Protein AF-A0A162QT53-F1 (afdb_monomer_lite)

Radius of gyration: 19.12 Å; chains: 1; bounding box: 37×15×66 Å

Structure (mmCIF, N/CA/C/O backbone):
data_AF-A0A162QT53-F1
#
_entry.id   AF-A0A162QT53-F1
#
loop_
_atom_site.group_PDB
_atom_site.id
_atom_site.type_symbol
_atom_site.label_atom_id
_atom_site.label_alt_id
_atom_site.label_comp_id
_atom_site.label_asym_id
_atom_site.label_entity_id
_atom_site.label_seq_id
_atom_site.pdbx_PDB_ins_code
_atom_site.Cartn_x
_atom_site.Cartn_y
_atom_site.Cartn_z
_atom_site.occupancy
_atom_site.B_iso_or_equiv
_atom_site.auth_seq_id
_atom_site.auth_comp_id
_atom_site.auth_asym_id
_atom_site.auth_atom_id
_atom_site.pdbx_PDB_model_num
ATOM 1 N N . MET A 1 1 ? -20.489 5.831 18.504 1.00 69.38 1 MET A N 1
ATOM 2 C CA . MET A 1 1 ? -19.292 6.423 17.851 1.00 69.38 1 MET A CA 1
ATOM 3 C C . MET A 1 1 ? -18.137 5.437 17.631 1.00 69.38 1 MET A C 1
ATOM 5 O O . MET A 1 1 ? -17.515 5.512 16.581 1.00 69.38 1 MET A O 1
ATOM 9 N N . LYS A 1 2 ? -17.838 4.506 18.554 1.00 75.44 2 LYS A N 1
ATOM 10 C CA . LYS A 1 2 ? -16.709 3.562 18.399 1.00 75.44 2 LYS A CA 1
ATOM 11 C C . LYS A 1 2 ? -16.846 2.607 17.200 1.00 75.44 2 LYS A C 1
ATOM 13 O O . LYS A 1 2 ? -15.903 2.475 16.430 1.00 75.44 2 LYS A O 1
ATOM 18 N N . GLN A 1 3 ? -18.032 2.033 16.983 1.00 82.69 3 GLN A N 1
ATOM 19 C CA . GLN A 1 3 ? -18.283 1.154 15.830 1.00 82.69 3 GLN A CA 1
ATOM 20 C C . GLN A 1 3 ? -18.112 1.869 14.481 1.00 82.69 3 GLN A C 1
ATOM 22 O O . GLN A 1 3 ? -17.523 1.307 13.567 1.00 82.69 3 GLN A O 1
ATOM 27 N N . LEU A 1 4 ? -18.531 3.137 14.384 1.00 88.69 4 LEU A N 1
ATOM 28 C CA . 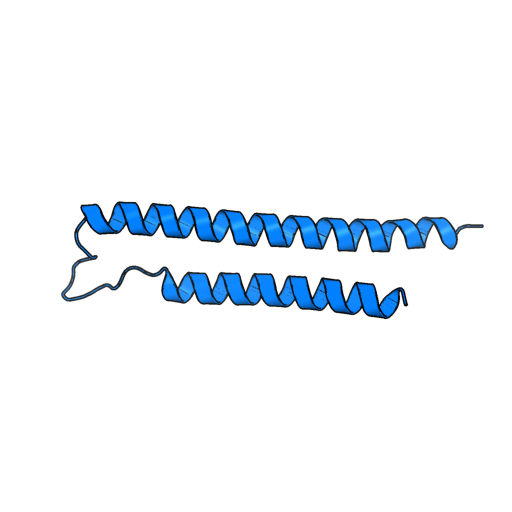LEU A 1 4 ? -18.330 3.953 13.182 1.00 88.69 4 LEU A CA 1
ATOM 29 C C . LEU A 1 4 ? -16.837 4.173 12.882 1.00 88.69 4 LEU A C 1
ATOM 31 O O . LEU A 1 4 ? -16.425 4.095 11.731 1.00 88.69 4 LEU A O 1
ATOM 35 N N . ARG A 1 5 ? -16.012 4.397 13.917 1.00 86.12 5 ARG A N 1
ATOM 36 C CA . ARG A 1 5 ? -14.552 4.529 13.766 1.00 86.12 5 ARG A CA 1
ATOM 37 C C . ARG A 1 5 ? -13.902 3.225 13.304 1.00 86.12 5 ARG A C 1
ATOM 39 O O . ARG A 1 5 ? -13.059 3.264 12.418 1.00 86.12 5 ARG A O 1
ATOM 46 N N . MET A 1 6 ? -14.317 2.087 13.863 1.00 86.00 6 MET A N 1
ATOM 47 C CA . MET A 1 6 ? -13.820 0.774 13.435 1.00 86.00 6 MET A CA 1
ATOM 48 C C . MET A 1 6 ? -14.197 0.479 11.982 1.00 86.00 6 MET A C 1
ATOM 50 O O . MET A 1 6 ? -13.333 0.092 11.205 1.00 86.00 6 MET A O 1
ATOM 54 N N . ALA A 1 7 ? -15.446 0.751 11.591 1.00 88.00 7 ALA A N 1
ATOM 55 C CA . ALA A 1 7 ? -15.887 0.606 10.206 1.00 88.00 7 ALA A CA 1
ATOM 56 C C . ALA A 1 7 ? -15.080 1.500 9.248 1.00 88.00 7 ALA A C 1
ATOM 58 O O . ALA A 1 7 ? -14.655 1.037 8.191 1.00 88.00 7 ALA A O 1
ATOM 59 N N . ALA A 1 8 ? -14.805 2.751 9.635 1.00 89.31 8 ALA A N 1
ATOM 60 C CA . ALA A 1 8 ? -13.982 3.664 8.844 1.00 89.31 8 ALA A CA 1
ATOM 61 C C . ALA A 1 8 ? -12.529 3.176 8.698 1.00 89.31 8 ALA A C 1
ATOM 63 O O . ALA A 1 8 ? -11.984 3.216 7.597 1.00 89.31 8 ALA A O 1
ATOM 64 N N . LEU A 1 9 ? -11.913 2.669 9.773 1.00 89.62 9 LEU A N 1
ATOM 65 C CA . LEU A 1 9 ? -10.558 2.105 9.733 1.00 89.62 9 LEU A CA 1
ATOM 66 C C . LEU A 1 9 ? -10.487 0.848 8.857 1.00 89.62 9 LEU A C 1
ATOM 68 O O . LEU A 1 9 ? -9.573 0.716 8.047 1.00 89.62 9 LEU A O 1
ATOM 72 N N . SER A 1 10 ? -11.468 -0.050 8.967 1.00 88.44 10 SER A N 1
ATOM 73 C CA . SER A 1 10 ? -11.555 -1.238 8.113 1.00 88.44 10 SER A CA 1
ATOM 74 C C . SER A 1 10 ? -11.758 -0.872 6.640 1.00 88.44 10 SER A C 1
ATOM 76 O O . SER A 1 10 ? -11.108 -1.454 5.774 1.00 88.44 10 SER A O 1
ATOM 78 N N . ALA A 1 11 ? -12.599 0.123 6.342 1.00 91.19 11 ALA A N 1
ATOM 79 C CA . ALA A 1 11 ? -12.780 0.621 4.980 1.00 91.19 11 ALA A CA 1
ATOM 80 C C . ALA A 1 11 ? -11.489 1.247 4.422 1.00 91.19 11 ALA A C 1
ATOM 82 O O . ALA A 1 11 ? -11.115 0.963 3.286 1.00 91.19 11 ALA A O 1
ATOM 83 N N . ALA A 1 12 ? -10.770 2.035 5.229 1.00 89.50 12 ALA A N 1
ATOM 84 C CA . ALA A 1 12 ? -9.481 2.611 4.847 1.00 89.50 12 ALA A CA 1
ATOM 85 C C . ALA A 1 12 ? -8.426 1.528 4.564 1.00 89.50 12 ALA A C 1
ATOM 87 O O . ALA A 1 12 ? -7.696 1.619 3.579 1.00 89.50 12 ALA A O 1
ATOM 88 N N . PHE A 1 13 ? -8.382 0.470 5.378 1.00 89.50 13 PHE A N 1
ATOM 89 C CA . PHE A 1 13 ? -7.494 -0.671 5.159 1.00 89.50 13 PHE A CA 1
ATOM 90 C C . PHE A 1 13 ? -7.792 -1.386 3.832 1.00 89.50 13 PHE A C 1
ATOM 92 O O . PHE A 1 13 ? -6.883 -1.624 3.036 1.00 89.50 13 PHE A O 1
ATOM 99 N N . MET A 1 14 ? -9.070 -1.657 3.545 1.00 90.06 14 MET A N 1
ATOM 100 C CA . MET A 1 14 ? -9.487 -2.263 2.273 1.00 90.06 14 MET A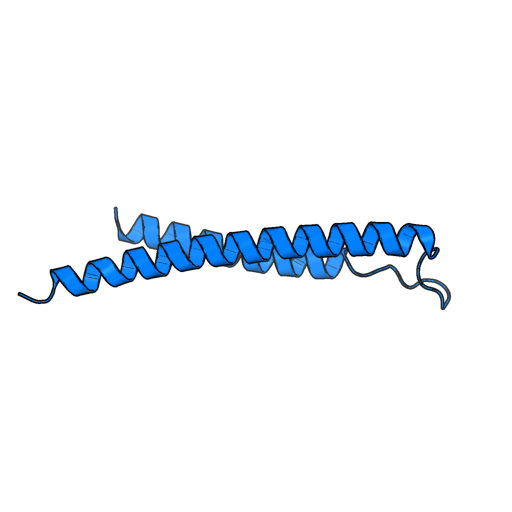 CA 1
ATOM 101 C C . MET A 1 14 ? -9.157 -1.366 1.073 1.00 90.06 14 MET A C 1
ATOM 103 O O . MET A 1 14 ? -8.688 -1.861 0.047 1.00 90.06 14 MET A O 1
ATOM 107 N N . ALA A 1 15 ? -9.340 -0.049 1.204 1.00 88.94 15 ALA A N 1
ATOM 108 C CA . ALA A 1 15 ? -8.988 0.910 0.160 1.00 88.94 15 ALA A CA 1
ATOM 109 C C . ALA A 1 15 ? -7.476 0.939 -0.120 1.00 88.94 15 ALA A C 1
ATOM 111 O O . ALA A 1 15 ? -7.074 1.017 -1.281 1.00 88.94 15 ALA A O 1
ATOM 112 N N . LEU A 1 16 ? -6.633 0.826 0.913 1.00 89.44 16 LEU A N 1
ATOM 113 C CA . LEU A 1 16 ? -5.177 0.745 0.762 1.00 89.44 16 LEU A CA 1
ATOM 114 C C . LEU A 1 16 ? -4.746 -0.534 0.037 1.00 89.44 16 LEU A C 1
ATOM 116 O O . LEU A 1 16 ? -3.937 -0.458 -0.886 1.00 89.44 16 LEU A O 1
ATOM 120 N N . ILE A 1 17 ? -5.322 -1.688 0.392 1.00 87.12 17 ILE A N 1
ATOM 121 C CA . ILE A 1 17 ? -5.053 -2.957 -0.305 1.00 87.12 17 ILE A CA 1
ATOM 122 C C . ILE A 1 17 ? -5.458 -2.856 -1.777 1.00 87.12 17 ILE A C 1
ATOM 124 O O . ILE A 1 17 ? -4.674 -3.204 -2.661 1.00 87.12 17 ILE A O 1
ATOM 128 N N . PHE A 1 18 ? -6.661 -2.346 -2.055 1.00 88.94 18 PHE A N 1
ATOM 129 C CA . PHE A 1 18 ? -7.146 -2.188 -3.424 1.00 88.94 18 PHE A CA 1
ATOM 130 C C . PHE A 1 18 ? -6.266 -1.228 -4.235 1.00 88.94 18 PHE A C 1
ATOM 132 O O . PHE A 1 18 ? -5.921 -1.517 -5.381 1.00 88.94 18 PHE A O 1
ATOM 139 N N . SER A 1 19 ? -5.845 -0.120 -3.623 1.00 85.81 19 SER A N 1
ATOM 140 C CA . SER A 1 19 ? -4.925 0.839 -4.238 1.00 85.81 19 SER A CA 1
ATOM 141 C C . SER A 1 19 ? -3.571 0.197 -4.543 1.00 85.81 19 SER A C 1
ATOM 143 O O . SER A 1 19 ? -3.042 0.403 -5.629 1.00 85.81 19 SER A O 1
ATOM 145 N N . GLY A 1 20 ? -3.043 -0.637 -3.640 1.00 83.44 20 GLY A N 1
ATOM 146 C CA . GLY A 1 20 ? -1.820 -1.410 -3.869 1.00 83.44 20 GLY A CA 1
ATOM 147 C C . GLY A 1 20 ? -1.939 -2.375 -5.046 1.00 83.44 20 GLY A C 1
ATOM 148 O O . GLY A 1 20 ? -1.059 -2.411 -5.901 1.00 83.44 20 GLY A O 1
ATOM 149 N N . ALA A 1 21 ? -3.055 -3.100 -5.148 1.00 83.06 21 ALA A N 1
ATOM 150 C CA . ALA A 1 21 ? -3.311 -4.009 -6.265 1.00 83.06 21 ALA A CA 1
ATOM 151 C C . ALA A 1 21 ? -3.427 -3.272 -7.615 1.00 83.06 21 ALA A C 1
ATOM 153 O O . ALA A 1 21 ? -2.896 -3.736 -8.624 1.00 83.06 21 ALA A O 1
ATOM 154 N N . GLN A 1 22 ? -4.080 -2.105 -7.639 1.00 83.00 22 GLN A N 1
ATOM 155 C CA . GLN A 1 22 ? -4.159 -1.247 -8.830 1.00 83.00 22 GLN A CA 1
ATOM 15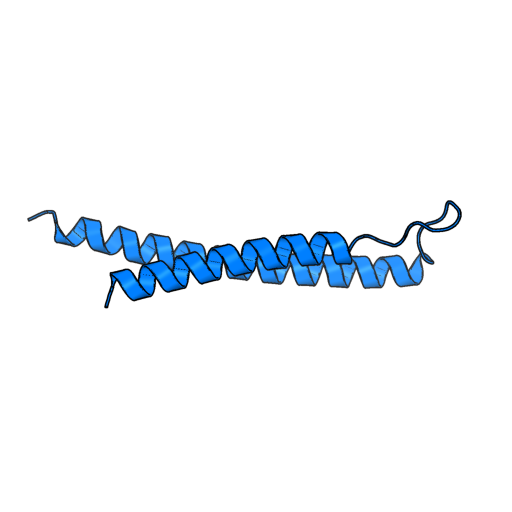6 C C . GLN A 1 22 ? -2.800 -0.651 -9.203 1.00 83.00 22 GLN A C 1
ATOM 158 O O . GLN A 1 22 ? -2.463 -0.555 -10.382 1.00 83.00 22 GLN A O 1
ATOM 163 N N . LEU A 1 23 ? -1.998 -0.268 -8.210 1.00 80.56 23 LEU A N 1
ATOM 164 C CA . LEU A 1 23 ? -0.633 0.178 -8.450 1.00 80.56 23 LEU A CA 1
ATOM 165 C C . LEU A 1 23 ? 0.187 -0.963 -9.075 1.00 80.56 23 LEU A C 1
ATOM 167 O O . LEU A 1 23 ? 0.949 -0.706 -9.995 1.00 80.56 23 LEU A O 1
ATOM 171 N N . PHE A 1 24 ? -0.023 -2.221 -8.666 1.00 75.56 24 PHE A N 1
ATOM 172 C CA . PHE A 1 24 ? 0.667 -3.395 -9.231 1.00 75.56 24 PHE A CA 1
ATOM 173 C C . PHE A 1 24 ? 0.378 -3.613 -10.693 1.00 75.56 24 PHE A C 1
ATOM 175 O O . PHE A 1 24 ? 1.308 -3.814 -11.463 1.00 75.56 24 PHE A O 1
ATOM 182 N N . SER A 1 25 ? -0.886 -3.527 -11.093 1.00 72.94 25 SER A N 1
ATOM 183 C CA . SER A 1 25 ? -1.241 -3.687 -12.501 1.00 72.94 25 SER A CA 1
ATOM 184 C C . SER A 1 25 ? -0.693 -2.553 -13.374 1.00 72.94 25 SER A C 1
ATOM 186 O O . SER A 1 25 ? -0.370 -2.778 -14.535 1.00 72.94 25 SER A O 1
ATOM 188 N N . ARG A 1 26 ? -0.550 -1.342 -12.820 1.00 72.75 26 ARG A N 1
ATOM 189 C CA . ARG A 1 26 ? -0.029 -0.152 -13.521 1.00 72.75 26 ARG A CA 1
ATOM 190 C C . ARG A 1 26 ? 1.499 -0.066 -13.523 1.00 72.75 26 ARG A C 1
ATOM 192 O O . ARG A 1 26 ? 2.066 0.551 -14.422 1.00 72.75 26 ARG A O 1
ATOM 199 N N . LEU A 1 27 ? 2.137 -0.656 -12.513 1.00 69.38 27 LEU A N 1
ATOM 200 C CA . LEU A 1 27 ? 3.586 -0.746 -12.334 1.00 69.38 27 LEU A CA 1
ATOM 201 C C . LEU A 1 27 ? 4.185 -2.011 -12.981 1.00 69.38 27 LEU A C 1
ATOM 203 O O . LEU A 1 27 ? 5.305 -2.401 -12.661 1.00 69.38 27 LEU A O 1
ATOM 207 N N . GLN A 1 28 ? 3.461 -2.660 -13.896 1.00 69.25 28 GLN A N 1
ATOM 208 C CA . GLN A 1 28 ? 4.043 -3.660 -14.787 1.00 69.25 28 GLN A CA 1
ATOM 209 C C . GLN A 1 28 ? 4.678 -2.975 -15.994 1.00 69.25 28 GLN A C 1
ATOM 211 O O . GLN A 1 28 ? 4.003 -2.278 -16.754 1.00 69.25 28 GLN A O 1
ATOM 216 N N . LEU A 1 29 ? 5.983 -3.199 -16.173 1.00 66.75 29 LEU A N 1
ATOM 217 C CA . LEU A 1 29 ? 6.711 -2.718 -17.342 1.00 66.75 29 LEU A CA 1
ATOM 218 C C . LEU A 1 29 ? 5.999 -3.194 -18.615 1.00 66.75 29 LEU A C 1
ATOM 220 O O . LEU A 1 29 ? 5.796 -4.402 -18.766 1.00 66.75 29 LEU A O 1
ATOM 224 N N . PRO A 1 30 ? 5.638 -2.284 -19.538 1.00 65.56 30 PRO A N 1
ATOM 225 C CA . PRO A 1 30 ? 5.065 -2.689 -20.809 1.00 65.56 30 PRO A CA 1
ATOM 226 C C . PRO A 1 30 ? 6.096 -3.537 -21.559 1.00 65.56 30 PRO A C 1
ATOM 228 O O . PRO A 1 30 ? 7.216 -3.093 -21.830 1.00 65.56 30 PRO A O 1
ATOM 231 N N . TYR A 1 31 ? 5.721 -4.782 -21.840 1.00 62.09 31 TYR A N 1
ATOM 232 C CA . TYR A 1 31 ? 6.497 -5.699 -22.662 1.00 62.09 31 TYR A CA 1
ATOM 233 C C . TYR A 1 31 ? 5.999 -5.580 -24.102 1.00 62.09 31 TYR A C 1
ATOM 235 O O . TYR A 1 31 ? 4.934 -6.093 -24.442 1.00 62.09 31 TYR A O 1
ATOM 243 N N . GLU A 1 32 ? 6.755 -4.877 -24.944 1.00 63.47 32 GLU A N 1
ATOM 244 C CA . GLU A 1 32 ? 6.422 -4.669 -26.355 1.00 63.47 32 GLU A CA 1
ATOM 245 C C . GLU A 1 32 ? 7.541 -5.207 -27.250 1.00 63.47 32 GLU A C 1
ATOM 247 O O . GLU A 1 32 ? 8.728 -5.029 -26.981 1.00 63.47 32 GLU A O 1
ATOM 252 N N . ASN A 1 33 ? 7.169 -5.869 -28.350 1.00 64.94 33 ASN A N 1
ATOM 253 C CA . ASN A 1 33 ? 8.108 -6.331 -29.382 1.00 64.94 33 ASN A CA 1
ATOM 254 C C . ASN A 1 33 ? 9.270 -7.203 -28.855 1.00 64.94 33 ASN A C 1
ATOM 256 O O . ASN A 1 33 ? 10.396 -7.129 -29.346 1.00 64.94 33 ASN A O 1
ATOM 260 N N . GLY A 1 34 ? 9.008 -8.036 -27.843 1.00 69.69 34 GLY A N 1
ATOM 261 C CA . GLY A 1 34 ? 9.992 -8.976 -27.300 1.00 69.69 34 GLY A CA 1
ATOM 262 C C . GLY A 1 34 ? 11.039 -8.351 -26.368 1.00 69.69 34 GLY A C 1
ATOM 263 O O . GLY A 1 34 ? 11.977 -9.040 -25.961 1.00 69.69 34 GLY A O 1
ATOM 264 N N . ARG A 1 35 ? 10.911 -7.062 -26.027 1.00 64.12 35 ARG A N 1
ATOM 265 C CA . ARG A 1 35 ? 11.841 -6.333 -25.156 1.00 64.12 35 ARG A CA 1
ATOM 266 C C . ARG A 1 35 ? 11.072 -5.573 -24.074 1.00 64.12 35 ARG A C 1
ATOM 268 O O . ARG A 1 35 ? 9.988 -5.050 -24.312 1.00 64.12 35 ARG A O 1
ATOM 275 N N . TYR A 1 36 ? 11.649 -5.503 -22.878 1.00 66.81 36 TYR A N 1
ATOM 276 C CA . TYR A 1 36 ? 11.216 -4.528 -21.879 1.00 66.81 36 TYR A CA 1
ATOM 277 C C . TYR A 1 36 ? 11.695 -3.131 -22.305 1.00 66.81 36 TYR A C 1
ATOM 279 O O . TYR A 1 36 ? 12.675 -3.010 -23.044 1.00 66.81 36 TYR A O 1
ATOM 287 N N . PHE A 1 37 ? 10.980 -2.092 -21.868 1.00 64.75 37 PHE A N 1
ATOM 288 C CA . PHE A 1 37 ? 11.331 -0.678 -22.063 1.00 64.75 37 PHE A CA 1
ATOM 289 C C . PHE A 1 37 ? 12.833 -0.413 -21.808 1.00 64.75 37 PHE A C 1
ATOM 291 O O . PHE A 1 37 ? 13.426 -1.070 -20.957 1.00 64.75 37 PHE A O 1
ATOM 298 N N . ASP A 1 38 ? 13.437 0.557 -22.513 1.00 68.44 38 ASP A N 1
ATOM 299 C CA . ASP A 1 38 ? 14.864 0.927 -22.399 1.00 68.44 38 ASP A CA 1
ATOM 300 C C . ASP A 1 38 ? 15.400 0.854 -20.955 1.00 68.44 38 ASP A C 1
ATOM 302 O O . ASP A 1 38 ? 14.821 1.453 -20.044 1.00 68.44 38 ASP A O 1
ATOM 306 N N . ALA A 1 39 ? 16.544 0.189 -20.751 1.00 65.81 39 ALA A N 1
ATOM 307 C CA . ALA A 1 39 ? 17.088 -0.143 -19.425 1.00 65.81 39 ALA A CA 1
ATOM 308 C C . ALA A 1 39 ? 17.221 1.064 -18.471 1.00 65.81 39 ALA A C 1
ATOM 310 O O . ALA A 1 39 ? 17.028 0.941 -17.265 1.00 65.81 39 ALA A O 1
ATOM 311 N N . CYS A 1 40 ? 17.497 2.260 -18.999 1.00 64.25 40 CYS A N 1
ATOM 312 C CA . CYS A 1 40 ? 17.582 3.485 -18.199 1.00 64.25 40 CYS A CA 1
ATOM 313 C C . CYS A 1 40 ? 16.215 3.903 -17.616 1.00 64.25 40 CYS A C 1
ATOM 315 O O . CYS A 1 40 ? 16.116 4.342 -16.472 1.00 64.25 40 CYS A O 1
ATOM 317 N N . ARG A 1 41 ? 15.134 3.717 -18.382 1.00 65.56 41 ARG A N 1
ATOM 318 C CA . ARG A 1 41 ? 13.762 4.001 -17.937 1.00 65.56 41 ARG A CA 1
ATOM 319 C C . ARG A 1 41 ? 13.217 2.892 -17.040 1.00 65.56 41 ARG A C 1
ATOM 321 O O . ARG A 1 41 ? 12.424 3.187 -16.150 1.00 65.56 41 ARG A O 1
ATOM 328 N N . GLN A 1 42 ? 13.689 1.657 -17.225 1.00 70.12 42 GLN A N 1
ATOM 329 C CA . GLN A 1 42 ? 13.375 0.530 -16.350 1.00 70.12 42 GLN A CA 1
ATOM 330 C C . GLN A 1 42 ? 13.797 0.797 -14.898 1.00 70.12 42 GLN A C 1
ATOM 332 O O . GLN A 1 42 ? 12.991 0.611 -13.994 1.00 70.12 42 GLN A O 1
ATOM 337 N N . VAL A 1 43 ? 15.011 1.311 -14.669 1.00 72.38 43 VAL A N 1
ATOM 338 C CA . VAL A 1 43 ? 15.510 1.592 -13.309 1.00 72.38 43 VAL A CA 1
ATOM 339 C C . VAL A 1 43 ? 14.669 2.654 -12.596 1.00 72.38 43 VAL A C 1
ATOM 341 O O . VAL A 1 43 ? 14.305 2.482 -11.435 1.00 72.38 43 VAL A O 1
ATOM 344 N N . VAL A 1 44 ? 14.323 3.748 -13.283 1.00 72.38 44 VAL A N 1
ATOM 345 C CA . VAL A 1 44 ? 13.480 4.810 -12.700 1.00 72.38 44 VAL A CA 1
ATOM 346 C C . VAL A 1 44 ? 12.096 4.267 -12.351 1.00 72.38 44 VAL A C 1
ATOM 348 O O . 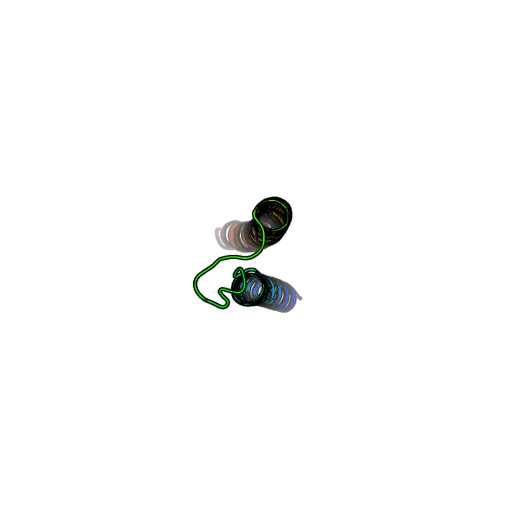VAL A 1 44 ? 11.549 4.577 -11.293 1.00 72.38 44 VAL A O 1
ATOM 351 N N . TYR A 1 45 ? 11.547 3.426 -13.223 1.00 74.75 45 TYR A N 1
ATOM 352 C CA . TYR A 1 45 ? 10.257 2.792 -13.014 1.00 74.75 45 TYR A CA 1
ATOM 353 C C . TYR A 1 45 ? 10.269 1.810 -11.837 1.00 74.75 45 TYR A C 1
ATOM 355 O O . TYR A 1 45 ? 9.380 1.866 -10.992 1.00 74.75 45 TYR A O 1
ATOM 363 N N . GLU A 1 46 ? 11.300 0.971 -11.719 1.00 76.62 46 GLU A N 1
ATOM 364 C CA . GLU A 1 46 ? 11.488 0.075 -10.573 1.00 76.62 46 GLU A CA 1
ATOM 365 C C . GLU A 1 46 ? 11.606 0.856 -9.260 1.00 76.62 46 GLU A C 1
ATOM 367 O O . GLU A 1 46 ? 10.958 0.509 -8.275 1.00 76.62 46 GLU A O 1
ATOM 372 N N . GLN A 1 47 ? 12.363 1.956 -9.239 1.00 80.00 47 GLN A N 1
ATOM 373 C CA . GLN A 1 47 ? 12.491 2.790 -8.041 1.00 80.00 47 GLN A CA 1
ATOM 374 C C . GLN A 1 47 ? 11.164 3.441 -7.635 1.00 80.00 47 GLN A C 1
ATOM 376 O O . GLN A 1 47 ? 10.809 3.430 -6.455 1.00 80.00 47 GLN A O 1
ATOM 381 N N . GLN A 1 48 ? 10.404 3.973 -8.596 1.00 81.25 48 GLN A N 1
ATOM 382 C CA . GLN A 1 48 ? 9.074 4.531 -8.332 1.00 81.25 48 GLN A CA 1
ATOM 383 C C . GLN A 1 48 ? 8.091 3.454 -7.873 1.00 81.25 48 GLN A C 1
ATOM 385 O O . GLN A 1 48 ? 7.294 3.698 -6.965 1.00 81.25 48 GLN A O 1
ATOM 390 N N . ALA A 1 49 ? 8.181 2.255 -8.451 1.00 80.62 49 ALA A N 1
ATOM 391 C CA . ALA A 1 49 ? 7.370 1.122 -8.050 1.00 80.62 49 ALA A CA 1
ATOM 392 C C . ALA A 1 49 ? 7.651 0.729 -6.598 1.00 80.62 49 ALA A C 1
ATOM 394 O O . ALA A 1 49 ? 6.729 0.672 -5.786 1.00 80.62 49 ALA A O 1
ATOM 395 N N . ILE A 1 50 ? 8.925 0.530 -6.252 1.00 83.81 50 ILE A N 1
ATOM 396 C CA . ILE A 1 50 ? 9.366 0.184 -4.896 1.00 83.81 50 ILE A CA 1
ATOM 397 C C . ILE A 1 50 ? 8.921 1.254 -3.894 1.00 83.81 50 ILE A C 1
ATOM 399 O O . ILE A 1 50 ? 8.361 0.914 -2.852 1.00 83.81 50 ILE A O 1
ATOM 403 N N . ALA A 1 51 ? 9.113 2.538 -4.211 1.00 83.88 51 ALA A N 1
ATOM 404 C CA . ALA A 1 51 ? 8.694 3.638 -3.344 1.00 83.88 51 ALA A CA 1
ATOM 405 C C . ALA A 1 51 ? 7.169 3.660 -3.132 1.00 83.88 51 ALA A C 1
ATOM 407 O O . ALA A 1 51 ? 6.702 3.798 -1.998 1.00 83.88 51 ALA A O 1
ATOM 408 N N . GLY A 1 52 ? 6.391 3.462 -4.201 1.00 84.31 52 GLY A N 1
ATOM 409 C CA . GLY A 1 52 ? 4.933 3.368 -4.136 1.00 84.31 52 GLY A CA 1
ATOM 410 C C . GLY A 1 52 ? 4.453 2.186 -3.289 1.00 84.31 52 GLY A C 1
ATOM 411 O O . GLY A 1 52 ? 3.575 2.353 -2.440 1.00 84.31 52 GLY A O 1
ATOM 412 N N . TYR A 1 53 ? 5.077 1.013 -3.441 1.00 83.00 53 TYR A N 1
ATOM 413 C CA . TYR A 1 53 ? 4.795 -0.157 -2.602 1.00 83.00 53 TYR A CA 1
ATOM 414 C C . TYR A 1 53 ? 5.102 0.081 -1.140 1.00 83.00 53 TYR A C 1
ATOM 416 O O . TYR A 1 53 ? 4.259 -0.191 -0.286 1.00 83.00 53 TYR A O 1
ATOM 424 N N . ALA A 1 54 ? 6.300 0.587 -0.854 1.00 86.12 54 ALA A N 1
ATOM 425 C CA . ALA A 1 54 ? 6.738 0.845 0.506 1.00 86.12 54 ALA A CA 1
ATOM 426 C C . ALA A 1 54 ? 5.761 1.788 1.220 1.00 86.12 54 ALA A C 1
ATOM 428 O O . ALA A 1 54 ? 5.370 1.524 2.356 1.00 86.12 54 ALA A O 1
ATOM 429 N N . PHE A 1 55 ? 5.292 2.832 0.530 1.00 87.81 55 PHE A N 1
ATOM 430 C CA . PHE A 1 55 ? 4.317 3.772 1.074 1.00 87.81 55 PHE A CA 1
ATOM 431 C C . PHE A 1 55 ? 2.961 3.120 1.386 1.00 87.81 55 PHE A C 1
ATOM 433 O O . PHE A 1 55 ? 2.403 3.341 2.466 1.00 87.81 55 PHE A O 1
ATOM 440 N N . ILE A 1 56 ? 2.429 2.296 0.477 1.00 88.00 56 ILE A N 1
ATOM 441 C CA . ILE A 1 56 ? 1.135 1.623 0.674 1.00 88.00 56 ILE A CA 1
ATOM 442 C C . ILE A 1 56 ? 1.220 0.586 1.796 1.00 88.00 56 ILE A C 1
ATOM 444 O O . ILE A 1 56 ? 0.349 0.558 2.664 1.00 88.00 56 ILE A O 1
ATOM 448 N N . VAL A 1 57 ? 2.275 -0.233 1.815 1.00 87.94 57 VAL A N 1
ATOM 449 C CA . VAL A 1 57 ? 2.492 -1.245 2.859 1.00 87.94 57 VAL A CA 1
ATOM 450 C C . VAL A 1 57 ? 2.640 -0.581 4.222 1.00 87.94 57 VAL A C 1
ATOM 452 O O . VAL A 1 57 ? 1.969 -0.986 5.169 1.00 87.94 57 VAL A O 1
ATOM 455 N N . LEU A 1 58 ? 3.452 0.475 4.323 1.00 92.38 58 LEU A N 1
ATOM 456 C CA . LEU A 1 58 ? 3.619 1.219 5.570 1.00 92.38 58 LEU A CA 1
ATOM 457 C C . LEU A 1 58 ? 2.284 1.801 6.050 1.00 92.38 58 LEU A C 1
ATOM 459 O O . LEU A 1 58 ? 1.925 1.648 7.217 1.00 92.38 58 LEU A O 1
ATOM 463 N N . SER A 1 59 ? 1.515 2.405 5.142 1.00 89.44 59 SER A N 1
ATOM 464 C CA . SER A 1 59 ? 0.190 2.950 5.452 1.00 89.44 59 SER A CA 1
ATOM 465 C C . SER A 1 59 ? -0.775 1.862 5.937 1.00 89.44 59 SER A C 1
ATOM 467 O O . SER A 1 59 ? -1.492 2.062 6.918 1.00 89.44 59 SER A O 1
ATOM 469 N N . ALA A 1 60 ? -0.764 0.684 5.306 1.00 89.62 60 ALA A N 1
ATOM 470 C CA . ALA A 1 60 ? -1.594 -0.450 5.704 1.00 89.62 60 ALA A CA 1
ATOM 471 C C . ALA A 1 60 ? -1.211 -0.984 7.094 1.00 89.62 60 ALA A C 1
ATOM 473 O O . ALA A 1 60 ? -2.096 -1.258 7.906 1.00 89.62 60 ALA A O 1
ATOM 474 N N . VAL A 1 61 ? 0.089 -1.074 7.396 1.00 91.44 61 VAL A N 1
ATOM 475 C CA . VAL A 1 61 ? 0.597 -1.473 8.719 1.00 91.44 61 VAL A CA 1
ATOM 476 C C . VAL A 1 61 ? 0.160 -0.479 9.794 1.00 91.44 61 VAL A C 1
ATOM 478 O O . VAL A 1 61 ? -0.328 -0.900 10.840 1.00 91.44 61 VAL A O 1
ATOM 481 N N . VAL A 1 62 ? 0.263 0.829 9.540 1.00 92.56 62 VAL A N 1
ATOM 482 C CA . VAL A 1 62 ? -0.183 1.863 10.490 1.00 92.56 62 VAL A CA 1
ATOM 483 C C . VAL A 1 62 ? -1.672 1.706 10.802 1.00 92.56 62 VAL A C 1
ATOM 485 O O . VAL A 1 62 ? -2.053 1.649 11.972 1.00 92.56 62 VAL A O 1
ATOM 488 N N . VAL A 1 63 ? -2.519 1.572 9.777 1.00 92.12 63 VAL A N 1
ATOM 489 C CA . VAL A 1 63 ? -3.965 1.373 9.968 1.00 92.12 63 VAL A CA 1
ATOM 490 C C . VAL A 1 63 ? -4.252 0.075 10.731 1.00 92.12 63 VAL A C 1
ATOM 492 O O . VAL A 1 63 ? -5.087 0.074 11.636 1.00 92.12 63 VAL A O 1
ATOM 495 N N . LEU A 1 64 ? -3.531 -1.009 10.434 1.00 89.44 64 LEU A N 1
ATOM 496 C CA . LEU A 1 64 ? -3.665 -2.280 11.146 1.00 89.44 64 LEU A CA 1
ATOM 497 C C . LEU A 1 64 ? -3.313 -2.146 12.634 1.00 89.44 64 LEU A C 1
ATOM 499 O O . LEU A 1 64 ? -4.059 -2.634 13.481 1.00 89.44 64 LEU A O 1
ATOM 503 N N . VAL A 1 65 ? -2.223 -1.450 12.970 1.00 92.31 65 VAL A N 1
ATOM 504 C CA . VAL A 1 65 ? -1.843 -1.179 14.366 1.00 92.31 65 VAL A CA 1
ATOM 505 C C . VAL A 1 65 ? -2.948 -0.403 15.080 1.00 92.31 65 VAL A C 1
ATOM 507 O O . VAL A 1 65 ? -3.340 -0.783 16.183 1.00 92.31 65 VAL A O 1
ATOM 510 N N . PHE A 1 66 ? -3.521 0.625 14.447 1.00 89.25 66 PHE A N 1
ATOM 511 C CA . PHE A 1 66 ? -4.645 1.366 15.027 1.00 89.25 66 PHE A CA 1
ATOM 512 C C . PHE A 1 66 ? -5.874 0.485 15.274 1.00 89.25 66 PHE A C 1
ATOM 514 O O . PHE A 1 66 ? -6.523 0.626 16.315 1.00 89.25 66 PHE A O 1
ATOM 521 N N . ILE A 1 67 ? -6.185 -0.436 14.358 1.00 89.00 67 ILE A N 1
ATOM 522 C CA . ILE A 1 67 ? -7.267 -1.417 14.529 1.00 89.00 67 ILE A CA 1
ATOM 523 C C . ILE A 1 67 ? -6.973 -2.321 15.734 1.00 89.00 67 ILE A C 1
ATOM 525 O O . ILE A 1 67 ? -7.824 -2.456 16.613 1.00 89.00 67 ILE A O 1
ATOM 529 N N . LEU A 1 68 ? -5.771 -2.897 15.816 1.00 88.44 68 LEU A N 1
ATOM 530 C CA . LEU A 1 68 ? -5.378 -3.809 16.895 1.00 88.44 68 LEU A CA 1
ATOM 531 C C . LEU A 1 68 ? -5.374 -3.128 18.267 1.00 88.44 68 LEU A C 1
ATOM 533 O O . LEU A 1 68 ? -5.923 -3.681 19.217 1.00 88.44 68 LEU A O 1
ATOM 537 N N . VAL A 1 69 ? -4.828 -1.914 18.370 1.00 88.38 69 VAL A N 1
ATOM 538 C CA . VAL A 1 69 ? -4.849 -1.119 19.611 1.00 88.38 69 VAL A CA 1
ATOM 539 C C . VAL A 1 69 ? -6.289 -0.798 20.022 1.00 88.38 69 VAL A C 1
ATOM 541 O O . VAL A 1 69 ? -6.649 -0.929 21.192 1.00 88.38 69 VAL A O 1
ATOM 544 N N . SER A 1 70 ? -7.143 -0.438 19.060 1.00 83.38 70 SER A N 1
ATOM 545 C CA . SER A 1 70 ? -8.554 -0.125 19.326 1.00 83.38 70 SER A CA 1
ATOM 546 C C . SER A 1 70 ? -9.356 -1.334 19.822 1.00 83.38 70 SER A C 1
ATOM 548 O O . SER A 1 70 ? -10.269 -1.153 20.634 1.00 83.38 70 SER A O 1
ATOM 550 N N . LEU A 1 71 ? -9.007 -2.540 19.355 1.00 81.94 71 LEU A N 1
ATOM 551 C CA . LEU A 1 71 ? -9.584 -3.819 19.784 1.00 81.94 71 LEU A CA 1
ATOM 552 C C . LEU A 1 71 ? -9.015 -4.301 21.128 1.00 81.94 71 LEU A C 1
ATOM 554 O O . LEU A 1 71 ? -9.756 -4.826 21.956 1.00 81.94 71 LEU A O 1
ATOM 558 N N . GLY A 1 72 ? -7.713 -4.120 21.366 1.00 75.50 72 GLY A N 1
ATOM 559 C CA . GLY A 1 72 ? -7.045 -4.514 22.609 1.00 75.50 72 GLY A CA 1
ATOM 560 C C . GLY A 1 72 ? -7.590 -3.769 23.828 1.00 75.50 72 GLY A C 1
ATOM 561 O O . GLY A 1 72 ? -7.890 -4.394 24.842 1.00 75.50 72 GLY A O 1
ATOM 562 N N . GLY A 1 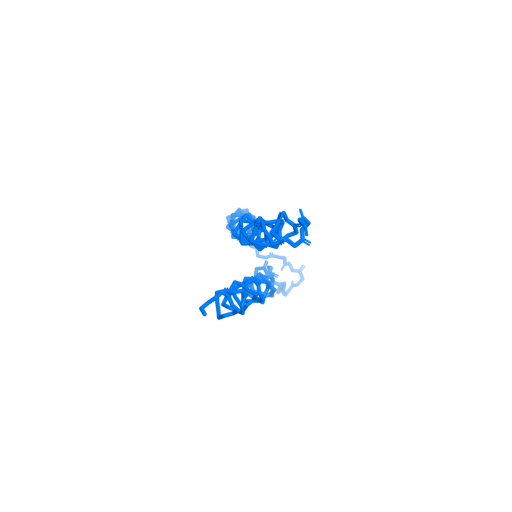73 ? -7.838 -2.462 23.692 1.00 62.28 73 GLY A N 1
ATOM 563 C CA . GLY A 1 73 ? -8.431 -1.648 24.758 1.00 62.28 73 GLY A CA 1
ATOM 564 C C . GLY A 1 73 ? -9.894 -1.977 25.098 1.00 62.28 73 GLY A C 1
ATOM 565 O O . GLY A 1 73 ? -10.406 -1.468 26.092 1.00 62.28 73 GLY A O 1
ATOM 566 N N . ASP A 1 74 ? -10.591 -2.800 24.300 1.00 58.72 74 ASP A N 1
ATOM 567 C CA . ASP A 1 74 ? -11.923 -3.309 24.671 1.00 58.72 74 ASP A CA 1
ATOM 568 C C . ASP A 1 74 ? -11.848 -4.500 25.626 1.00 58.72 74 ASP A C 1
ATOM 570 O O . ASP A 1 74 ? -12.707 -4.627 26.496 1.00 58.72 74 ASP A O 1
ATOM 574 N N . LYS A 1 75 ? -10.811 -5.342 25.520 1.00 55.69 75 LYS A N 1
ATOM 575 C CA . LYS A 1 75 ? -10.682 -6.527 26.382 1.00 55.69 75 LYS A CA 1
ATOM 576 C C . LYS A 1 75 ? -10.399 -6.171 27.839 1.00 55.69 75 LYS A C 1
ATOM 578 O O . LYS A 1 75 ? -10.841 -6.888 28.729 1.00 55.69 75 LYS A O 1
ATOM 583 N N . GLU A 1 76 ? -9.727 -5.050 28.079 1.00 55.91 76 GLU A N 1
ATOM 584 C CA . GLU A 1 76 ? -9.419 -4.555 29.426 1.00 55.91 76 GLU A CA 1
ATOM 585 C C . GLU A 1 76 ? -10.659 -4.022 30.169 1.00 55.91 76 GLU A C 1
ATOM 587 O O . GLU A 1 76 ? -10.676 -3.989 31.393 1.00 55.91 76 GLU A O 1
ATOM 592 N N . LYS A 1 77 ? -11.728 -3.634 29.455 1.00 52.66 77 LYS A N 1
ATOM 593 C CA . LYS A 1 77 ? -12.934 -3.036 30.063 1.00 52.66 77 LYS A CA 1
ATOM 594 C C . LYS A 1 77 ? -14.029 -4.033 30.435 1.00 52.66 77 LYS A C 1
ATOM 596 O O . LYS A 1 77 ? -14.944 -3.670 31.164 1.00 52.66 77 LYS A O 1
ATOM 601 N N . THR A 1 78 ? -13.960 -5.261 29.932 1.00 57.31 78 THR A N 1
ATOM 602 C CA . THR A 1 78 ? -14.951 -6.321 30.196 1.00 57.31 78 THR A CA 1
ATOM 603 C C . THR A 1 78 ? -14.485 -7.354 31.223 1.00 57.31 78 THR A C 1
ATOM 605 O O . THR A 1 78 ? -15.200 -8.318 31.471 1.00 57.31 78 THR A O 1
ATOM 608 N N . GLY A 1 79 ? -13.297 -7.173 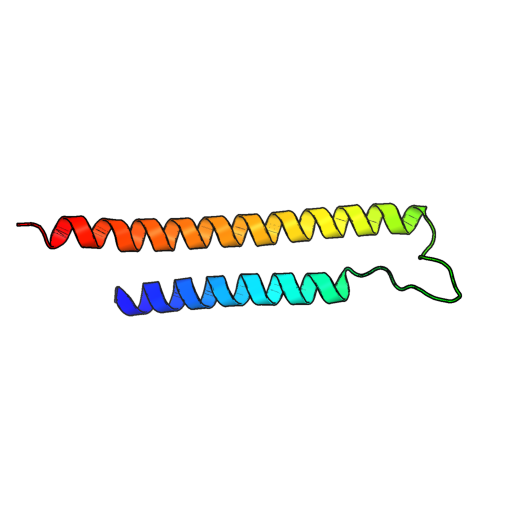31.805 1.00 53.78 79 GLY A N 1
ATOM 609 C CA . GLY A 1 79 ? -12.787 -7.980 32.912 1.00 53.78 79 GLY A CA 1
ATOM 610 C C . GLY A 1 79 ? -12.831 -7.209 34.229 1.00 53.78 79 GLY A C 1
ATOM 611 O O . GLY A 1 79 ? -11.791 -6.758 34.697 1.00 53.78 79 GLY A O 1
ATOM 612 N N . SER A 1 80 ? -14.024 -7.044 34.801 1.00 43.12 80 SER A N 1
ATOM 613 C CA . SER A 1 80 ? -14.239 -6.729 36.219 1.00 43.12 80 SER A CA 1
ATOM 614 C C . SER A 1 80 ? -15.442 -7.497 36.730 1.00 43.12 80 SER A C 1
ATOM 616 O O . SER A 1 80 ? -16.369 -7.738 35.926 1.00 43.12 80 SER A O 1
#

Sequence (80 aa):
MKQLRMAALSAAFMALIFSGAQLFSRLQLPYENGRYFDACRQVVYEQQAIAGYAFIVLSAVVVLVFILVSLGGDKEKTGS

Foldseek 3Di:
DLVVVLVVLVVVLVVLVVVLVVLVVVLDFDCPPNDGPDPVVVVVSVVVSVVSNVVSVVVNVVSVVVNVVSVVVVVVVPPD

Secondary structure (DSSP, 8-state):
-HHHHHHHHHHHHHHHHHHHHHHHHHTSPPEETTEES-HHHHHHHHHHHHHHHHHHHHHHHHHHHHHHHHHHHHHTTS--

pLDDT: mean 78.05, std 11.9, range [43.12, 92.56]